Protein AF-A0A960E7Z2-F1 (afdb_monomer)

Secondary structure (DSSP, 8-state):
--GGGGB-SS-B-HHHHHHHHHHHHHHT--EEEE-BPPP--TT-TT----B-EEEEE-SS-EEEE-B-B--TTTTT-SEEEE----

Mean predicted aligned error: 3.74 Å

Foldseek 3Di:
DPLVVVCDPVDNCSVVVVVVVVVCVVVVFFEFEFAAADDADPVDPPRDFGGWDWDDQDPVGTDIDTDTDDRVCVVPGPYYHYYYDD

Solvent-accessible surface area (backbone atoms only — not comparable to full-atom values): 5360 Å² total; per-residue (Å²): 137,74,43,68,80,49,44,50,101,87,44,76,42,22,64,58,56,53,51,49,54,54,49,37,62,75,68,65,57,49,70,30,53,24,41,41,66,50,88,62,48,92,90,41,94,80,55,81,66,48,49,63,38,82,77,44,82,56,98,90,49,74,44,70,51,64,42,65,32,78,47,66,61,50,93,78,34,78,42,70,51,77,58,68,78,130

Nearest PDB structures (foldseek):
  2yyk-assembly1_A  TM=8.624E-01  e=1.768E-02  Thermus thermophilus HB8
  3r2w-assembly1_D  TM=3.499E-01  e=3.462E+00  Homo sapiens
  6l7p-assembly1_N  TM=2.607E-01  e=3.957E+00  Thermosynechococcus vestitus BP-1

Structure (mmCIF, N/CA/C/O backbone):
data_AF-A0A960E7Z2-F1
#
_entry.id   AF-A0A960E7Z2-F1
#
loop_
_atom_site.group_PDB
_atom_site.id
_atom_site.type_symbol
_atom_site.label_atom_id
_atom_site.label_alt_id
_atom_site.label_comp_id
_atom_site.label_asym_id
_atom_site.label_entity_id
_atom_site.label_seq_id
_atom_site.pdbx_PDB_ins_code
_atom_site.Cartn_x
_atom_site.Cartn_y
_atom_site.Cartn_z
_atom_site.occupancy
_atom_site.B_iso_or_equiv
_atom_site.auth_seq_id
_atom_site.auth_comp_id
_atom_site.auth_asym_id
_atom_site.auth_atom_id
_atom_site.pdbx_PDB_model_num
ATOM 1 N N . SER A 1 1 ? -8.340 18.687 7.564 1.00 76.75 1 SER A N 1
ATOM 2 C CA . SER A 1 1 ? -7.808 17.888 6.439 1.00 76.75 1 SER A CA 1
ATOM 3 C C . SER A 1 1 ? -8.455 18.372 5.148 1.00 76.75 1 SER A C 1
ATOM 5 O O . SER A 1 1 ? -9.511 18.986 5.239 1.00 76.75 1 SER A O 1
ATOM 7 N N . HIS A 1 2 ? -7.832 18.120 3.989 1.00 93.62 2 HIS A N 1
ATOM 8 C CA . HIS A 1 2 ? -8.370 18.414 2.646 1.00 93.62 2 HIS A CA 1
ATOM 9 C C . HIS A 1 2 ? -8.679 17.101 1.897 1.00 93.62 2 HIS A C 1
ATOM 11 O O . HIS A 1 2 ? -7.901 16.690 1.034 1.00 93.62 2 HIS A O 1
ATOM 17 N N . PRO A 1 3 ? -9.726 16.354 2.305 1.00 94.94 3 PRO A N 1
ATOM 18 C CA . PRO A 1 3 ? -10.092 15.079 1.678 1.00 94.94 3 PRO A CA 1
ATOM 19 C C . PRO A 1 3 ? -10.569 15.251 0.228 1.00 94.94 3 PRO A C 1
ATOM 21 O O . PRO A 1 3 ? -10.430 14.331 -0.568 1.00 94.94 3 PRO A O 1
ATOM 24 N N . ASP A 1 4 ? -11.060 16.439 -0.115 1.00 95.75 4 ASP A N 1
ATOM 25 C CA . ASP A 1 4 ? -11.486 16.851 -1.451 1.00 95.75 4 ASP A CA 1
ATOM 26 C C . ASP A 1 4 ? -10.372 16.731 -2.503 1.00 95.75 4 ASP A C 1
ATOM 28 O O . ASP A 1 4 ? -10.651 16.515 -3.675 1.00 95.75 4 ASP A O 1
ATOM 32 N N . LEU A 1 5 ? -9.097 16.766 -2.094 1.00 95.50 5 LEU A N 1
ATOM 33 C CA . LEU A 1 5 ? -7.960 16.530 -2.995 1.00 95.50 5 LEU A CA 1
ATOM 34 C C . LEU A 1 5 ? -7.899 15.097 -3.549 1.00 95.50 5 LEU A C 1
ATOM 36 O O . LEU A 1 5 ? -7.189 14.851 -4.523 1.00 95.50 5 LEU A O 1
ATOM 40 N N . PHE A 1 6 ? -8.595 14.148 -2.918 1.00 94.50 6 PHE A N 1
ATOM 41 C CA . PHE A 1 6 ? -8.691 12.757 -3.369 1.00 94.50 6 PHE A CA 1
ATOM 42 C C . PHE A 1 6 ? -9.937 12.501 -4.228 1.00 94.50 6 PHE A C 1
ATOM 44 O O . PHE A 1 6 ? -10.122 11.385 -4.722 1.00 94.50 6 PHE A O 1
ATOM 51 N N . ASP A 1 7 ? -10.775 13.519 -4.418 1.00 96.88 7 ASP A N 1
ATOM 52 C CA . ASP A 1 7 ? -11.922 13.471 -5.308 1.00 96.88 7 ASP A CA 1
ATOM 53 C C . ASP A 1 7 ? -11.511 14.019 -6.682 1.00 96.88 7 ASP A C 1
ATOM 55 O O . ASP A 1 7 ? -11.051 15.146 -6.844 1.00 96.88 7 ASP A O 1
ATOM 59 N N . THR A 1 8 ? -11.639 13.172 -7.693 1.00 94.44 8 THR A N 1
ATOM 60 C CA . THR A 1 8 ? -11.269 13.412 -9.091 1.00 94.44 8 THR A CA 1
ATOM 61 C C . THR A 1 8 ? -12.458 13.088 -9.985 1.00 94.44 8 THR A C 1
ATOM 63 O O . THR A 1 8 ? -13.346 12.333 -9.586 1.00 94.44 8 THR A O 1
ATOM 66 N N . ASP A 1 9 ? -12.442 13.540 -11.238 1.00 95.50 9 ASP A N 1
ATOM 67 C CA . ASP A 1 9 ? -13.495 13.209 -12.214 1.00 95.50 9 ASP A CA 1
ATOM 68 C C . ASP A 1 9 ? -13.714 11.694 -12.384 1.00 95.50 9 ASP A C 1
ATOM 70 O O . ASP A 1 9 ? -14.786 11.253 -12.793 1.00 95.50 9 ASP A O 1
ATOM 74 N N . ARG A 1 10 ? -12.695 10.885 -12.062 1.00 90.69 10 ARG A N 1
ATOM 75 C CA . A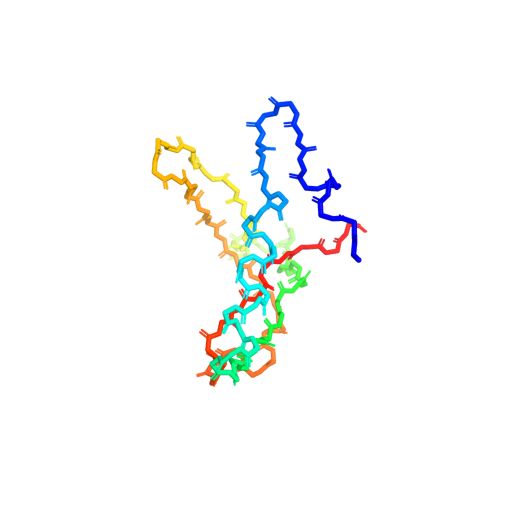RG A 1 10 ? -12.717 9.426 -12.201 1.00 90.69 10 ARG A CA 1
ATOM 76 C C . ARG A 1 10 ? -13.060 8.689 -10.905 1.00 90.69 10 ARG A C 1
ATOM 78 O O . ARG A 1 10 ? -13.683 7.631 -10.955 1.00 90.69 10 ARG A O 1
ATOM 85 N N . HIS A 1 11 ? -12.640 9.211 -9.755 1.00 90.00 11 HIS A N 1
ATOM 86 C CA . HIS A 1 11 ? -12.755 8.534 -8.461 1.00 90.00 11 HIS A CA 1
ATOM 87 C C . HIS A 1 11 ? -13.058 9.527 -7.344 1.00 90.00 11 HIS A C 1
ATOM 89 O O . HIS A 1 11 ? -12.442 10.582 -7.291 1.00 90.00 11 HIS A O 1
ATOM 95 N N . GLN A 1 12 ? -13.948 9.161 -6.426 1.00 94.62 12 GLN A N 1
ATOM 96 C CA . GLN A 1 12 ? -14.353 9.986 -5.283 1.00 94.62 12 GLN A CA 1
ATOM 97 C C . GLN A 1 12 ? -13.840 9.340 -3.985 1.00 94.62 12 GLN A C 1
ATOM 99 O O . GLN A 1 12 ? -14.576 8.632 -3.296 1.00 94.62 12 GLN A O 1
ATOM 104 N N . LEU A 1 13 ? -12.534 9.464 -3.719 1.00 95.81 13 LEU A N 1
ATOM 105 C CA . LEU A 1 13 ? -11.849 8.725 -2.649 1.00 95.81 13 LEU A CA 1
ATOM 106 C C . LEU A 1 13 ? -11.730 9.509 -1.334 1.00 95.81 13 LEU A C 1
ATOM 108 O O . LEU A 1 13 ? -11.300 8.936 -0.330 1.00 95.81 13 LEU A O 1
ATOM 112 N N . GLY A 1 14 ? -12.131 10.782 -1.290 1.00 97.25 14 GLY A N 1
ATOM 113 C CA . GLY A 1 14 ? -11.998 11.637 -0.109 1.00 97.25 14 GLY A CA 1
ATOM 114 C C . GLY A 1 14 ? -12.678 11.055 1.127 1.00 97.25 14 GLY A C 1
ATOM 115 O O . GLY A 1 14 ? -12.090 11.024 2.213 1.00 97.25 14 GLY A O 1
ATOM 116 N N . LYS A 1 15 ? -13.883 10.494 0.957 1.00 96.62 15 LYS A N 1
ATOM 117 C CA . LYS A 1 15 ? -14.595 9.809 2.045 1.00 96.62 15 LYS A CA 1
ATOM 118 C C . LYS A 1 15 ? -13.820 8.588 2.555 1.00 96.62 15 LYS A C 1
ATOM 120 O O . LYS A 1 15 ? -13.692 8.418 3.763 1.00 96.62 15 LYS A O 1
ATOM 125 N N . HIS A 1 16 ? -13.266 7.775 1.656 1.00 95.75 16 HIS A N 1
ATOM 126 C CA . HIS A 1 16 ? -12.548 6.550 2.027 1.00 95.75 16 HIS A CA 1
ATOM 127 C C . HIS A 1 16 ? -11.292 6.859 2.849 1.00 95.75 16 HIS A C 1
ATOM 129 O O . HIS A 1 16 ? -10.995 6.155 3.811 1.00 95.75 16 HIS A O 1
ATOM 135 N N . VAL A 1 17 ? -10.585 7.946 2.523 1.00 95.94 17 VAL A N 1
ATOM 136 C CA . VAL A 1 17 ? -9.428 8.409 3.303 1.00 95.94 17 VAL A CA 1
ATOM 137 C C . VAL A 1 17 ? -9.829 8.766 4.739 1.00 95.94 17 VAL A C 1
ATOM 139 O O . VAL A 1 17 ? -9.130 8.400 5.686 1.00 95.94 17 VAL A O 1
ATOM 142 N N . LEU A 1 18 ? -10.958 9.458 4.925 1.00 97.56 18 LEU A N 1
ATOM 143 C CA . LEU A 1 18 ? -11.457 9.818 6.257 1.00 97.56 18 LEU A CA 1
ATOM 144 C C . LEU A 1 18 ? -11.954 8.605 7.049 1.00 97.56 18 LEU A C 1
ATOM 146 O O . LEU A 1 18 ? -11.678 8.511 8.248 1.00 97.56 18 LEU A O 1
ATOM 150 N N . ASP A 1 19 ? -12.663 7.692 6.385 1.00 97.81 19 ASP A N 1
ATOM 151 C CA . ASP A 1 19 ? -13.172 6.465 6.996 1.00 97.81 19 ASP A CA 1
ATOM 152 C C . ASP A 1 19 ? -12.004 5.601 7.497 1.00 97.81 19 ASP A C 1
ATOM 154 O O . ASP A 1 19 ? -11.971 5.238 8.672 1.00 97.81 19 ASP A O 1
ATOM 158 N N . TYR A 1 20 ? -10.995 5.362 6.649 1.00 97.19 20 TYR A N 1
ATOM 159 C CA . TYR A 1 20 ? -9.818 4.571 7.014 1.00 97.19 20 TYR A CA 1
ATOM 160 C C . TYR A 1 20 ? -8.990 5.230 8.122 1.00 97.19 20 TYR A C 1
ATOM 162 O O . TYR A 1 20 ? -8.548 4.553 9.045 1.00 97.19 20 TYR A O 1
ATOM 170 N N . SER A 1 21 ? -8.812 6.555 8.079 1.00 96.75 21 SER A N 1
ATOM 171 C CA . SER A 1 21 ? -8.125 7.297 9.146 1.00 96.75 21 SER A CA 1
ATOM 172 C C . SER A 1 21 ? -8.835 7.134 10.497 1.00 96.75 21 SER A C 1
ATOM 174 O O . SER A 1 21 ? -8.200 6.857 11.517 1.00 96.75 21 SER A O 1
ATOM 176 N N . SER A 1 22 ? -10.168 7.240 10.495 1.00 97.81 22 SER A N 1
ATOM 177 C CA . SER A 1 22 ? -10.991 7.084 11.699 1.00 97.81 22 SER A CA 1
ATOM 178 C C . SER A 1 22 ? -10.952 5.649 12.232 1.00 97.81 22 SER A C 1
ATOM 180 O O . SER A 1 22 ? -10.818 5.439 13.436 1.00 97.81 22 SER A O 1
ATOM 182 N N . GLU A 1 23 ? -11.023 4.658 11.341 1.00 98.25 23 GLU A N 1
ATOM 183 C CA . GLU A 1 23 ? -10.910 3.239 11.680 1.00 98.25 23 GLU A CA 1
ATOM 184 C C . GLU A 1 23 ? -9.531 2.892 12.252 1.00 98.25 23 GLU A C 1
ATOM 186 O O . GLU A 1 23 ? -9.444 2.245 13.299 1.00 98.25 23 GLU A O 1
ATOM 191 N N . ALA A 1 24 ? -8.458 3.347 11.601 1.00 98.12 24 ALA A N 1
ATOM 192 C CA . ALA A 1 24 ? -7.089 3.108 12.037 1.00 98.12 24 ALA A CA 1
ATOM 193 C C . ALA A 1 24 ? -6.841 3.673 13.438 1.00 98.12 24 ALA A C 1
ATOM 195 O O . ALA A 1 24 ? -6.260 2.991 14.283 1.00 98.12 24 ALA A O 1
ATOM 196 N N . ALA A 1 25 ? -7.344 4.880 13.712 1.00 97.94 25 ALA A N 1
ATOM 197 C CA . ALA A 1 25 ? -7.267 5.491 15.033 1.00 97.94 25 ALA A CA 1
ATOM 198 C C . ALA A 1 25 ? -8.084 4.714 16.077 1.00 97.94 25 ALA A C 1
ATOM 200 O O . ALA A 1 25 ? -7.581 4.439 17.165 1.00 97.94 25 ALA A O 1
ATOM 201 N N . ALA A 1 26 ? -9.319 4.322 15.748 1.00 98.62 26 ALA A N 1
ATOM 202 C CA . ALA A 1 26 ? -10.188 3.580 16.661 1.00 98.62 26 ALA A CA 1
ATOM 203 C C . ALA A 1 26 ? -9.626 2.196 17.029 1.00 98.62 26 ALA A C 1
ATOM 205 O O . ALA A 1 26 ? -9.828 1.728 18.149 1.00 98.62 26 ALA A O 1
ATOM 206 N N . LYS A 1 27 ? -8.922 1.547 16.096 1.00 98.50 27 LYS A N 1
ATOM 207 C CA . LYS A 1 27 ? -8.315 0.221 16.285 1.00 98.50 27 LYS A CA 1
ATOM 208 C C . LYS A 1 27 ? -6.865 0.267 16.769 1.00 98.50 27 LYS A C 1
ATOM 210 O O . LYS A 1 27 ? -6.330 -0.773 17.135 1.00 98.50 27 LYS A O 1
ATOM 215 N N . GLY A 1 28 ? -6.234 1.442 16.776 1.00 98.12 28 GLY A N 1
ATOM 216 C CA . GLY A 1 28 ? -4.820 1.586 17.119 1.00 98.12 28 GLY A CA 1
ATOM 217 C C . GLY A 1 28 ? -3.888 0.872 16.137 1.00 98.12 28 GLY A C 1
ATOM 218 O O . GLY A 1 28 ? -2.896 0.295 16.573 1.00 98.12 28 GLY A O 1
ATOM 219 N N . LEU A 1 29 ? -4.213 0.883 14.837 1.00 98.31 29 LEU A N 1
ATOM 220 C CA . LEU A 1 29 ? -3.421 0.182 13.823 1.00 98.31 29 LEU A CA 1
ATOM 221 C C . LEU A 1 29 ? -2.013 0.768 13.723 1.00 98.31 29 LEU A C 1
ATOM 223 O O . LEU A 1 29 ? -1.835 1.980 13.564 1.00 98.31 29 LEU A O 1
ATOM 227 N N . TRP A 1 30 ? -1.010 -0.103 13.718 1.00 97.94 30 TRP A N 1
ATOM 228 C CA . TRP A 1 30 ? 0.336 0.266 13.326 1.00 97.94 30 TRP A CA 1
ATOM 229 C C . TRP A 1 30 ? 0.48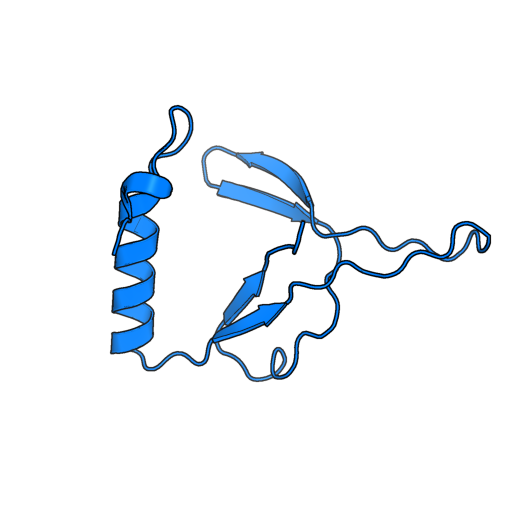1 0.163 11.809 1.00 97.94 30 TRP A C 1
ATOM 231 O O . TRP A 1 30 ? 0.519 -0.922 11.230 1.00 97.94 30 TRP A O 1
ATOM 241 N N . ILE A 1 31 ? 0.579 1.321 11.158 1.00 97.69 31 ILE A N 1
ATOM 242 C CA . ILE A 1 31 ? 0.745 1.435 9.709 1.00 97.69 31 ILE A CA 1
ATOM 243 C C . ILE A 1 31 ? 2.188 1.848 9.418 1.00 97.69 31 ILE A C 1
ATOM 245 O O . ILE A 1 31 ? 2.653 2.873 9.918 1.00 97.69 31 ILE A O 1
ATOM 249 N N . THR A 1 32 ? 2.888 1.076 8.589 1.00 97.31 32 THR A N 1
ATOM 250 C CA . THR A 1 32 ? 4.202 1.465 8.049 1.00 97.31 32 THR A CA 1
ATOM 251 C C . THR A 1 32 ? 4.090 1.851 6.578 1.00 97.31 32 THR A C 1
ATOM 253 O O . THR A 1 32 ? 3.084 1.564 5.936 1.00 97.31 32 THR A O 1
ATOM 256 N N . ASN A 1 33 ? 5.111 2.489 6.012 1.00 95.12 33 ASN A N 1
ATOM 257 C CA . ASN A 1 33 ? 5.141 2.871 4.604 1.00 95.12 33 ASN A CA 1
ATOM 258 C C . ASN A 1 33 ? 6.207 2.097 3.822 1.00 95.12 33 ASN A C 1
ATOM 260 O O . ASN A 1 33 ? 7.267 1.754 4.342 1.00 95.12 33 ASN A O 1
ATOM 264 N N . SER A 1 34 ? 5.959 1.903 2.529 1.00 95.81 34 SER A N 1
ATOM 265 C CA . SER A 1 34 ? 6.969 1.456 1.572 1.00 95.81 34 SER A CA 1
ATOM 266 C C . SER A 1 34 ? 6.845 2.314 0.317 1.00 95.81 34 SER A C 1
ATOM 268 O O . SER A 1 34 ? 5.820 2.286 -0.362 1.00 95.81 34 SER A O 1
ATOM 270 N N . ILE A 1 35 ? 7.853 3.166 0.100 1.00 93.75 35 ILE A N 1
ATOM 271 C CA . ILE A 1 35 ? 7.784 4.285 -0.862 1.00 93.75 35 ILE A CA 1
ATOM 272 C C . ILE A 1 35 ? 8.942 4.330 -1.854 1.00 93.75 35 ILE A C 1
ATOM 274 O O . ILE A 1 35 ? 8.954 5.170 -2.756 1.00 93.75 35 ILE A O 1
ATOM 278 N N . VAL A 1 36 ? 9.959 3.496 -1.630 1.00 93.25 36 VAL A N 1
ATOM 279 C CA . VAL A 1 36 ? 11.187 3.511 -2.416 1.00 93.25 36 VAL A CA 1
ATOM 280 C C . VAL A 1 36 ? 11.054 2.467 -3.515 1.00 93.25 36 VAL A C 1
ATOM 282 O O . VAL A 1 36 ? 10.994 1.277 -3.194 1.00 93.25 36 VAL A O 1
ATOM 285 N N . PRO A 1 37 ? 11.026 2.873 -4.797 1.00 92.19 37 PRO A N 1
ATOM 286 C CA . PRO A 1 37 ? 10.950 1.916 -5.882 1.00 92.19 37 PRO A CA 1
ATOM 287 C C . PRO A 1 37 ? 12.195 1.018 -5.883 1.00 92.19 37 PRO A C 1
ATOM 289 O O . PRO A 1 37 ? 13.279 1.439 -5.464 1.00 92.19 37 PRO A O 1
ATOM 292 N N . PRO A 1 38 ? 12.062 -0.223 -6.364 1.00 91.19 38 PRO A N 1
ATOM 293 C CA . PRO A 1 38 ? 13.169 -1.151 -6.425 1.00 91.19 38 PRO A CA 1
ATOM 294 C C . PRO A 1 38 ? 14.245 -0.659 -7.395 1.00 91.19 38 PRO A C 1
ATOM 296 O O . PRO A 1 38 ? 13.949 -0.145 -8.475 1.00 91.19 38 PRO A O 1
ATOM 299 N N . GLN A 1 39 ? 15.507 -0.833 -7.012 1.00 88.81 39 GLN A N 1
ATOM 300 C CA . GLN A 1 39 ? 16.642 -0.512 -7.870 1.00 88.81 39 GLN A CA 1
ATOM 301 C C . GLN A 1 39 ? 16.814 -1.599 -8.937 1.00 88.81 39 GLN A C 1
ATOM 303 O O . GLN A 1 39 ? 16.965 -2.777 -8.615 1.00 88.81 39 GLN A O 1
ATOM 308 N N . MET A 1 40 ? 16.812 -1.195 -10.207 1.00 88.75 40 MET A N 1
ATOM 309 C CA . MET A 1 40 ? 17.065 -2.072 -11.352 1.00 88.75 40 MET A CA 1
ATOM 310 C C . MET A 1 40 ? 18.470 -1.819 -11.898 1.00 88.75 40 MET A C 1
ATOM 312 O O . MET A 1 40 ? 18.874 -0.671 -12.081 1.00 88.75 40 MET A O 1
ATOM 316 N N . ASN A 1 41 ? 19.200 -2.891 -12.205 1.00 88.19 41 ASN A N 1
ATOM 317 C CA . ASN A 1 41 ? 20.471 -2.812 -12.912 1.00 88.19 41 ASN A CA 1
ATOM 318 C C . ASN A 1 41 ? 20.260 -3.137 -14.396 1.00 88.19 41 ASN A C 1
ATOM 320 O O . ASN A 1 41 ? 20.129 -4.299 -14.766 1.00 88.19 41 ASN A O 1
ATOM 324 N N . ALA A 1 42 ? 20.281 -2.114 -15.253 1.00 85.44 42 ALA A N 1
ATOM 325 C CA . ALA A 1 42 ? 20.072 -2.285 -16.692 1.00 85.44 42 ALA A CA 1
ATOM 326 C C . ALA A 1 42 ? 21.166 -3.122 -17.387 1.00 85.44 42 ALA A C 1
ATOM 328 O O . ALA A 1 42 ? 20.939 -3.631 -18.482 1.00 85.44 42 ALA A O 1
ATOM 329 N N . ALA A 1 43 ? 22.344 -3.267 -16.771 1.00 93.19 43 ALA A N 1
ATOM 330 C CA . ALA A 1 43 ? 23.437 -4.075 -17.305 1.00 93.19 43 ALA A CA 1
ATOM 331 C C . ALA A 1 43 ? 23.327 -5.568 -16.938 1.00 93.19 43 ALA A C 1
ATOM 333 O O . ALA A 1 43 ? 24.058 -6.383 -17.498 1.00 93.19 43 ALA A O 1
ATOM 334 N N . ASP A 1 44 ? 22.438 -5.936 -16.010 1.00 90.12 44 ASP A N 1
ATOM 335 C CA . ASP A 1 44 ? 22.251 -7.313 -15.554 1.00 90.12 44 ASP A CA 1
ATOM 336 C C . ASP A 1 44 ? 20.908 -7.871 -16.063 1.00 90.12 44 ASP A C 1
ATOM 338 O O . ASP A 1 44 ? 19.847 -7.484 -15.566 1.00 90.12 44 ASP A O 1
ATOM 342 N N . PRO A 1 45 ? 20.910 -8.824 -17.015 1.00 86.50 45 PRO A N 1
ATOM 343 C CA . PRO A 1 45 ? 19.685 -9.391 -17.581 1.00 86.50 45 PRO A CA 1
ATOM 344 C C . PRO A 1 45 ? 18.875 -10.241 -16.584 1.00 86.50 45 PRO A C 1
ATOM 346 O O . PRO A 1 45 ? 17.768 -10.688 -16.913 1.00 86.50 45 PRO A O 1
ATOM 349 N N . THR A 1 46 ? 19.408 -10.504 -15.390 1.00 88.69 46 THR A N 1
ATOM 350 C CA . THR A 1 46 ? 18.700 -11.163 -14.286 1.00 88.69 46 THR A CA 1
ATOM 351 C C . THR A 1 46 ? 18.025 -10.168 -13.337 1.00 88.69 46 THR A C 1
ATOM 353 O O . THR A 1 46 ? 17.137 -10.563 -12.582 1.00 88.69 46 THR A O 1
ATOM 356 N N . SER A 1 47 ? 18.347 -8.870 -13.430 1.00 87.50 47 SER A N 1
ATOM 357 C CA . SER A 1 47 ? 17.706 -7.800 -12.660 1.00 87.50 47 SER A CA 1
ATOM 358 C C . SER A 1 47 ? 16.290 -7.532 -13.185 1.00 87.50 47 SER A C 1
ATOM 360 O O . SER A 1 47 ? 16.048 -6.664 -14.022 1.00 87.50 47 SER A O 1
ATOM 362 N N . ARG A 1 48 ? 15.330 -8.336 -12.717 1.00 84.00 48 ARG A N 1
ATOM 363 C CA . ARG A 1 48 ? 13.920 -8.306 -13.135 1.00 84.00 48 ARG A CA 1
ATOM 364 C C . ARG A 1 48 ? 13.030 -7.926 -11.964 1.00 84.00 48 ARG A C 1
ATOM 366 O O . ARG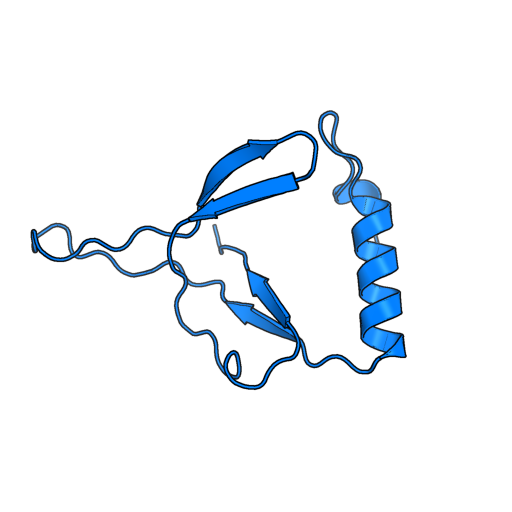 A 1 48 ? 12.286 -8.750 -11.446 1.00 84.00 48 ARG A O 1
ATOM 373 N N . VAL A 1 49 ? 13.128 -6.676 -11.530 1.00 89.56 49 VAL A N 1
ATOM 374 C CA . VAL A 1 49 ? 12.240 -6.127 -10.505 1.00 89.56 49 VAL A CA 1
ATOM 375 C C . VAL 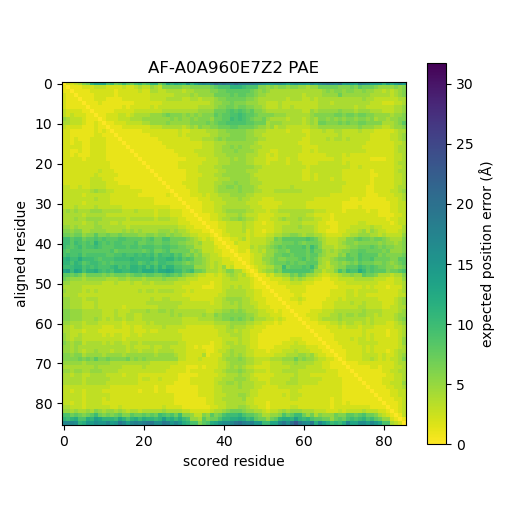A 1 49 ? 11.560 -4.878 -11.043 1.00 89.56 49 VAL A C 1
ATOM 377 O O . VAL A 1 49 ? 12.212 -3.977 -11.566 1.00 89.56 49 VAL A O 1
ATOM 380 N N . THR A 1 50 ? 10.235 -4.837 -10.955 1.00 90.75 50 THR A N 1
ATOM 381 C CA . THR A 1 50 ? 9.439 -3.689 -11.391 1.00 90.75 50 THR A CA 1
ATOM 382 C C . THR A 1 50 ? 8.828 -2.995 -10.183 1.00 90.75 50 THR A C 1
ATOM 384 O O . THR A 1 50 ? 8.374 -3.681 -9.264 1.00 90.75 50 THR A O 1
ATOM 387 N N . PRO A 1 51 ? 8.782 -1.652 -10.164 1.00 92.62 51 PRO A N 1
ATOM 388 C CA . PRO A 1 51 ? 7.990 -0.933 -9.177 1.00 92.62 51 PRO A CA 1
ATOM 389 C C . PRO A 1 51 ? 6.531 -1.385 -9.216 1.00 92.62 51 PRO A C 1
ATOM 391 O O . PRO A 1 51 ? 6.027 -1.732 -10.290 1.00 92.62 51 PRO A O 1
ATOM 394 N N . VAL A 1 52 ? 5.864 -1.355 -8.059 1.00 95.31 52 VAL A N 1
ATOM 395 C CA . VAL A 1 52 ? 4.414 -1.591 -7.981 1.00 95.31 52 VAL A CA 1
ATOM 396 C C . VAL A 1 52 ? 3.689 -0.688 -8.977 1.00 95.31 52 VAL A C 1
ATOM 398 O O . VAL A 1 52 ? 3.880 0.529 -8.976 1.00 95.31 52 VAL A O 1
ATOM 401 N N . ARG A 1 53 ? 2.851 -1.289 -9.818 1.00 94.06 53 ARG A N 1
ATOM 402 C CA . ARG A 1 53 ? 2.030 -0.602 -10.818 1.00 94.06 53 ARG A CA 1
ATOM 403 C C . ARG A 1 53 ? 0.643 -1.225 -10.897 1.00 94.06 53 ARG A C 1
ATOM 405 O O . ARG A 1 53 ? 0.477 -2.406 -10.612 1.00 94.06 53 ARG A O 1
ATOM 412 N N . LEU A 1 54 ? -0.323 -0.436 -11.351 1.00 95.38 54 LEU A N 1
ATOM 413 C CA . LEU A 1 54 ? -1.634 -0.924 -11.767 1.00 95.38 54 LEU A CA 1
ATOM 414 C C . LEU A 1 54 ? -1.479 -1.886 -12.953 1.00 95.38 54 LEU A C 1
ATOM 416 O O . LEU A 1 54 ? -0.811 -1.546 -13.932 1.00 95.38 54 LEU A O 1
ATOM 420 N N . VAL A 1 55 ? -2.095 -3.063 -12.866 1.00 97.50 55 VAL A N 1
ATOM 421 C CA . VAL A 1 55 ? -2.164 -4.029 -13.975 1.00 97.50 55 VAL A CA 1
ATOM 422 C C . VAL A 1 55 ? -3.584 -4.225 -14.493 1.00 97.50 55 VAL A C 1
ATOM 424 O O . VAL A 1 55 ? -3.751 -4.478 -15.682 1.00 97.50 55 VAL A O 1
ATOM 427 N N . GLU A 1 56 ? -4.596 -4.047 -13.642 1.00 98.00 56 GLU A N 1
ATOM 428 C CA . GLU A 1 56 ? -6.003 -4.176 -14.025 1.00 98.00 56 GLU A CA 1
ATOM 429 C C . GLU A 1 56 ? -6.898 -3.311 -13.130 1.00 98.00 56 GLU A C 1
ATOM 431 O O . GLU A 1 56 ? -6.668 -3.199 -11.926 1.00 98.00 56 GLU A O 1
ATOM 436 N N . GLU A 1 57 ? -7.937 -2.719 -13.717 1.00 96.56 57 GLU A N 1
ATOM 437 C CA . GLU A 1 57 ? -9.057 -2.134 -12.980 1.00 96.56 57 GLU A CA 1
ATOM 438 C C . GLU A 1 57 ? -10.297 -2.991 -13.198 1.00 96.56 57 GLU A C 1
ATOM 440 O O . GLU A 1 57 ? -10.628 -3.354 -14.326 1.00 96.56 57 GLU A O 1
ATOM 445 N N . THR A 1 58 ? -10.999 -3.282 -12.113 1.00 95.56 58 THR A N 1
ATOM 446 C CA . THR A 1 58 ? -12.214 -4.092 -12.100 1.00 95.56 58 THR A CA 1
ATOM 447 C C . THR A 1 58 ? -13.349 -3.298 -11.464 1.00 95.56 58 THR A C 1
ATOM 449 O O . THR A 1 58 ? -13.144 -2.231 -10.885 1.00 95.56 58 THR A O 1
ATOM 452 N N . THR A 1 59 ? -14.566 -3.835 -11.518 1.00 94.31 59 THR A N 1
ATOM 453 C CA . THR A 1 59 ? -15.708 -3.242 -10.809 1.00 94.31 59 THR A CA 1
ATOM 454 C C . THR A 1 59 ? -15.572 -3.300 -9.286 1.00 94.31 59 THR A C 1
ATOM 456 O O . THR A 1 59 ? -16.255 -2.546 -8.602 1.00 94.31 59 THR A O 1
ATOM 459 N N . GLU A 1 60 ? -14.718 -4.177 -8.748 1.00 93.75 60 GLU A N 1
ATOM 460 C CA . GLU A 1 60 ? -14.529 -4.364 -7.300 1.00 93.75 60 GLU A CA 1
ATOM 461 C C . GLU A 1 60 ? -13.289 -3.642 -6.751 1.00 93.75 60 GLU A C 1
ATOM 463 O O . GLU A 1 60 ? -13.153 -3.478 -5.540 1.00 93.75 60 GLU A O 1
ATOM 468 N N . GLY A 1 61 ? -12.381 -3.188 -7.618 1.00 94.50 61 GLY A N 1
ATOM 469 C CA . GLY A 1 61 ? -11.140 -2.543 -7.200 1.00 94.50 61 GLY A CA 1
ATOM 470 C C . GLY A 1 61 ? -10.040 -2.613 -8.252 1.00 94.50 61 GLY A C 1
ATOM 471 O O . GLY A 1 61 ? -10.306 -2.728 -9.448 1.00 94.50 61 GLY A O 1
ATOM 47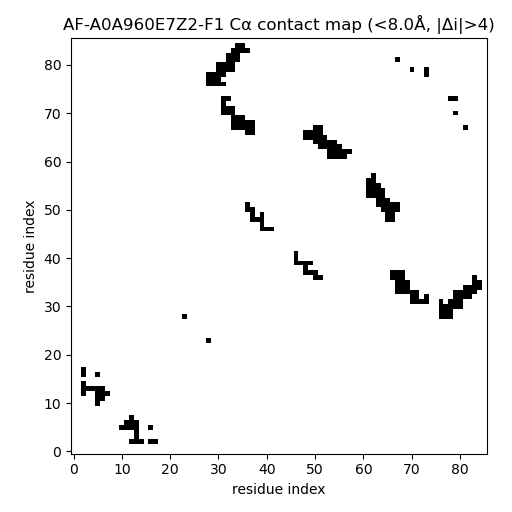2 N N . ILE A 1 62 ? -8.790 -2.549 -7.798 1.00 95.88 62 ILE A N 1
ATOM 473 C CA . ILE A 1 62 ? -7.605 -2.564 -8.660 1.00 95.88 62 ILE A CA 1
ATOM 474 C C . ILE A 1 62 ? -6.708 -3.759 -8.356 1.00 95.88 62 ILE A C 1
ATOM 476 O O . ILE A 1 62 ? -6.549 -4.153 -7.201 1.00 95.88 62 ILE A O 1
ATOM 480 N N . VAL A 1 63 ? -6.068 -4.287 -9.393 1.00 97.62 63 VAL A N 1
ATOM 481 C CA . VAL A 1 63 ? -4.977 -5.251 -9.275 1.00 97.62 63 VAL A CA 1
ATOM 482 C C . VAL A 1 63 ? -3.671 -4.501 -9.490 1.00 97.62 63 VAL A C 1
ATOM 484 O O . VAL A 1 63 ? -3.506 -3.779 -10.478 1.00 97.62 63 VAL A O 1
ATOM 487 N N . VAL A 1 64 ? -2.731 -4.674 -8.564 1.00 96.38 64 VAL A N 1
ATOM 488 C CA . VAL A 1 64 ? -1.382 -4.111 -8.654 1.00 96.38 64 VAL A CA 1
ATOM 489 C C . VAL A 1 64 ? -0.343 -5.226 -8.608 1.00 96.38 64 VAL A C 1
ATOM 491 O O . VAL A 1 64 ? -0.548 -6.235 -7.940 1.00 96.38 64 VAL A O 1
ATOM 494 N N . ASP A 1 65 ? 0.774 -5.036 -9.305 1.00 95.69 65 ASP A N 1
ATOM 495 C CA . ASP A 1 65 ? 1.890 -5.987 -9.349 1.00 95.69 65 ASP A CA 1
ATOM 496 C C . ASP A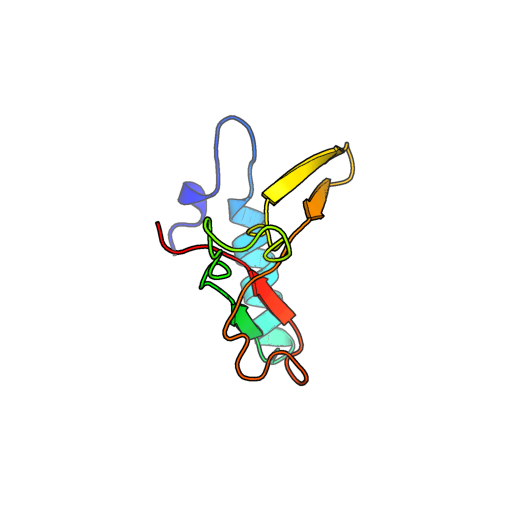 1 65 ? 3.234 -5.256 -9.275 1.00 95.69 65 ASP A C 1
ATOM 498 O O . ASP A 1 65 ? 3.380 -4.155 -9.816 1.00 95.69 65 ASP A O 1
ATOM 502 N N . GLY A 1 66 ? 4.214 -5.873 -8.613 1.00 93.19 66 GLY A N 1
ATOM 503 C CA . GLY A 1 66 ? 5.581 -5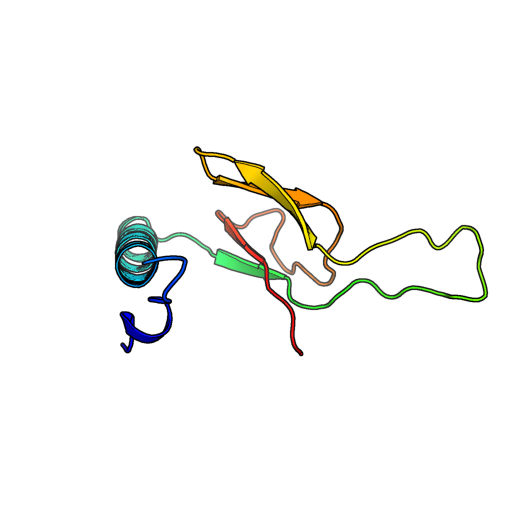.372 -8.491 1.00 93.19 66 GLY A CA 1
ATOM 504 C C . GLY A 1 66 ? 6.113 -5.379 -7.058 1.00 93.19 66 GLY A C 1
ATOM 505 O O . GLY A 1 66 ? 5.586 -6.047 -6.172 1.00 93.19 66 GLY A O 1
ATOM 506 N N . ALA A 1 67 ? 7.186 -4.621 -6.836 1.00 93.31 67 ALA A N 1
ATOM 507 C CA . ALA A 1 67 ? 7.876 -4.535 -5.554 1.00 93.31 67 ALA A CA 1
ATOM 508 C C . ALA A 1 67 ? 8.087 -3.084 -5.102 1.00 93.31 67 ALA A C 1
ATOM 510 O O . ALA A 1 67 ? 8.096 -2.152 -5.908 1.00 93.31 67 ALA A O 1
ATOM 511 N N . GLN A 1 68 ? 8.290 -2.917 -3.796 1.00 94.38 68 GLN A N 1
ATOM 512 C CA . GLN A 1 68 ? 8.787 -1.703 -3.151 1.00 94.38 68 GLN A CA 1
ATOM 513 C C . GLN A 1 68 ? 9.885 -2.093 -2.154 1.00 94.38 68 GLN A C 1
ATOM 515 O O . GLN A 1 68 ? 9.894 -3.205 -1.621 1.00 94.38 68 GLN A O 1
ATOM 520 N N . MET A 1 69 ? 10.835 -1.194 -1.921 1.00 92.94 69 MET A N 1
ATOM 521 C CA . MET A 1 69 ? 11.931 -1.378 -0.974 1.00 92.94 69 MET A CA 1
ATOM 522 C C . MET A 1 69 ? 11.643 -0.697 0.369 1.00 92.94 69 MET A C 1
ATOM 524 O O . MET A 1 69 ? 10.759 0.153 0.504 1.00 92.94 69 MET A O 1
ATOM 528 N N . LEU A 1 70 ? 12.464 -1.050 1.364 1.00 92.94 70 LEU A N 1
ATOM 529 C CA . LEU A 1 70 ? 12.555 -0.372 2.662 1.00 92.94 70 LEU A CA 1
ATOM 530 C C . LEU A 1 70 ? 11.241 -0.357 3.464 1.00 92.94 70 LEU A C 1
ATOM 532 O O . LEU A 1 70 ? 10.923 0.633 4.117 1.00 92.94 70 LEU A O 1
ATOM 536 N N . GLY A 1 71 ? 10.488 -1.460 3.445 1.00 93.56 71 GLY A N 1
ATOM 537 C CA . GLY A 1 71 ? 9.328 -1.663 4.321 1.00 93.56 71 GLY A CA 1
ATOM 538 C C . GLY A 1 71 ? 9.737 -1.919 5.776 1.00 93.56 71 GLY A C 1
ATOM 539 O O . GLY A 1 71 ? 9.532 -3.015 6.296 1.00 93.56 71 GLY A O 1
ATOM 540 N N . THR A 1 72 ? 10.361 -0.944 6.437 1.00 96.81 72 THR A N 1
ATOM 541 C CA . THR A 1 72 ? 10.784 -1.069 7.839 1.00 96.81 72 THR A CA 1
ATOM 542 C C . THR A 1 72 ? 9.570 -1.356 8.723 1.00 96.81 72 THR A C 1
ATOM 544 O O . THR A 1 72 ? 8.609 -0.592 8.737 1.00 96.81 72 THR A O 1
ATOM 547 N N . GLY A 1 73 ? 9.591 -2.476 9.447 1.00 97.06 73 GLY A N 1
ATOM 548 C CA . GLY A 1 73 ? 8.461 -2.916 10.275 1.00 97.06 73 GLY A CA 1
ATOM 549 C C . GLY A 1 73 ? 7.299 -3.555 9.504 1.00 97.06 73 GLY A C 1
ATOM 550 O O . GLY A 1 73 ? 6.346 -3.990 10.134 1.00 97.06 73 GLY A O 1
ATOM 551 N N . ALA A 1 74 ? 7.372 -3.696 8.174 1.00 97.19 74 ALA A N 1
ATOM 552 C CA . ALA A 1 74 ? 6.274 -4.248 7.368 1.00 97.19 74 ALA A CA 1
ATOM 553 C C . ALA A 1 74 ? 5.875 -5.676 7.765 1.00 97.19 74 ALA A C 1
ATOM 555 O O . ALA A 1 74 ? 4.712 -6.035 7.655 1.00 97.19 74 ALA A O 1
ATOM 556 N N . ALA A 1 75 ? 6.820 -6.472 8.272 1.00 97.38 75 ALA A N 1
ATOM 557 C CA . ALA A 1 75 ? 6.557 -7.840 8.721 1.00 97.38 75 ALA A CA 1
ATOM 558 C C . ALA A 1 75 ? 5.674 -7.934 9.982 1.00 97.38 75 ALA A C 1
ATOM 560 O O . ALA A 1 75 ? 5.199 -9.019 10.304 1.00 97.38 75 ALA A O 1
ATOM 561 N N . VAL A 1 76 ? 5.506 -6.833 10.718 1.00 98.06 76 VAL A N 1
ATOM 562 C CA . VAL A 1 76 ? 4.801 -6.783 12.011 1.00 98.06 76 VAL A CA 1
ATOM 563 C C . VAL A 1 76 ? 3.758 -5.659 12.081 1.00 98.06 76 VAL A C 1
ATOM 565 O O . VAL A 1 76 ? 3.125 -5.493 13.118 1.00 98.06 76 VAL A O 1
ATOM 568 N N . ALA A 1 77 ? 3.582 -4.890 11.004 1.00 98.38 77 ALA A N 1
ATOM 569 C CA . ALA A 1 77 ? 2.578 -3.836 10.898 1.00 98.38 77 ALA A CA 1
ATOM 570 C C . ALA A 1 77 ? 1.205 -4.419 10.526 1.00 98.38 77 ALA A C 1
ATOM 572 O O . ALA A 1 77 ? 1.125 -5.416 9.808 1.00 98.38 77 ALA A O 1
ATOM 573 N N . ASP A 1 78 ? 0.128 -3.756 10.944 1.00 98.38 78 ASP A N 1
ATOM 574 C CA . ASP A 1 78 ? -1.241 -4.129 10.570 1.00 98.38 78 ASP A CA 1
ATOM 575 C C . ASP A 1 78 ? -1.542 -3.802 9.099 1.00 98.38 78 ASP A C 1
ATOM 577 O O . ASP A 1 78 ? -2.342 -4.475 8.451 1.00 98.38 78 ASP A O 1
ATOM 581 N N . ALA A 1 79 ? -0.901 -2.757 8.564 1.00 97.50 79 ALA A N 1
ATOM 582 C CA . ALA A 1 79 ? -1.031 -2.357 7.169 1.00 97.50 79 ALA A CA 1
ATOM 583 C C . ALA A 1 79 ? 0.238 -1.683 6.627 1.00 97.50 79 ALA A C 1
ATOM 585 O O . ALA A 1 79 ? 1.033 -1.091 7.365 1.00 97.50 79 ALA A O 1
ATOM 586 N N . ILE A 1 80 ? 0.392 -1.731 5.301 1.00 97.19 80 ILE A N 1
ATOM 587 C CA . ILE A 1 80 ? 1.480 -1.079 4.568 1.00 97.19 80 ILE A CA 1
ATOM 588 C C . ILE A 1 80 ? 0.884 -0.004 3.658 1.00 97.19 80 ILE A C 1
ATOM 590 O O . ILE A 1 80 ? 0.124 -0.303 2.739 1.00 97.19 80 ILE A O 1
ATOM 594 N N . PHE A 1 81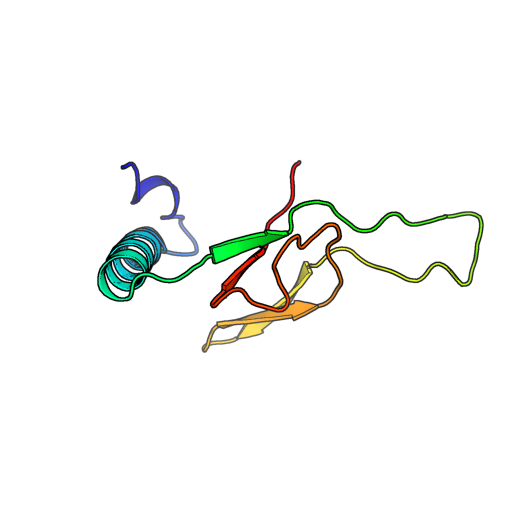 ? 1.265 1.251 3.877 1.00 96.00 81 PHE A N 1
ATOM 595 C CA . PHE A 1 81 ? 0.987 2.346 2.960 1.00 96.00 81 PHE A CA 1
ATOM 596 C C . PHE A 1 81 ? 1.965 2.295 1.782 1.00 96.00 81 PHE A C 1
ATOM 598 O O . PHE A 1 81 ? 3.136 2.676 1.896 1.00 96.00 81 PHE A O 1
ATOM 605 N N . VAL A 1 82 ? 1.477 1.782 0.654 1.00 95.31 82 VAL A N 1
ATOM 606 C CA . VAL A 1 82 ? 2.227 1.667 -0.599 1.00 95.31 82 VAL A CA 1
ATOM 607 C C . VAL A 1 82 ? 2.046 2.945 -1.412 1.00 95.31 82 VAL A C 1
ATOM 609 O O . VAL A 1 82 ? 0.931 3.300 -1.786 1.00 95.31 82 VAL A O 1
ATOM 612 N N . THR A 1 83 ? 3.145 3.636 -1.702 1.00 90.75 83 THR A N 1
ATOM 613 C CA . THR A 1 83 ? 3.165 4.793 -2.609 1.00 90.75 83 THR A CA 1
ATOM 614 C C . THR A 1 83 ? 4.539 4.898 -3.278 1.00 90.75 83 THR A C 1
ATOM 616 O O . THR A 1 83 ? 5.362 3.998 -3.147 1.00 90.75 83 THR A O 1
ATOM 619 N N . SER A 1 84 ? 4.804 5.965 -4.023 1.00 83.62 84 SER A N 1
ATOM 620 C CA . SER A 1 84 ? 6.112 6.238 -4.617 1.00 83.62 84 SER A CA 1
ATOM 621 C C . SER A 1 84 ? 6.434 7.721 -4.515 1.00 83.62 84 SER A C 1
ATOM 623 O O . SER A 1 84 ? 5.594 8.558 -4.851 1.00 83.62 84 SER A O 1
ATOM 625 N N . VAL A 1 85 ? 7.659 8.047 -4.102 1.00 76.81 85 VAL A N 1
ATOM 626 C CA . VAL A 1 85 ? 8.203 9.399 -4.2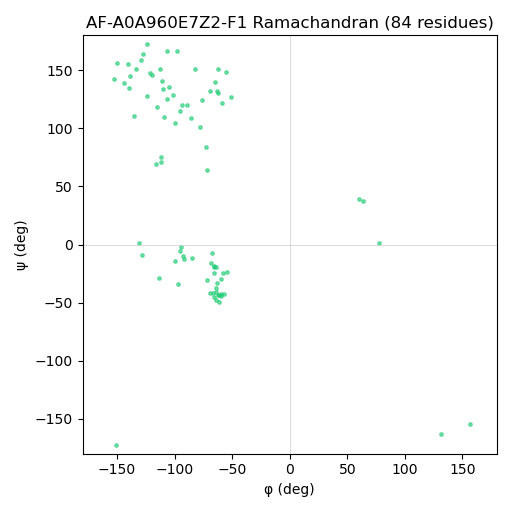92 1.00 76.81 85 VAL A CA 1
ATOM 627 C C . VAL A 1 85 ? 8.448 9.631 -5.782 1.00 76.81 85 VAL A C 1
ATOM 629 O O . VAL A 1 85 ? 8.977 8.755 -6.467 1.00 76.81 85 VAL A O 1
ATOM 632 N N . ARG A 1 86 ? 7.990 10.777 -6.285 1.00 59.12 86 ARG A N 1
ATOM 633 C CA . ARG A 1 86 ? 8.131 11.171 -7.689 1.00 59.12 86 ARG A CA 1
ATOM 634 C C . ARG A 1 86 ? 9.399 11.982 -7.902 1.00 59.12 86 ARG A C 1
ATOM 636 O O . ARG A 1 86 ? 9.737 12.763 -6.985 1.00 59.12 86 ARG A O 1
#

Radius of gyration: 15.83 Å; Cα contacts (8 Å, |Δi|>4): 118; chains: 1; bounding box: 39×30×35 Å

Sequence (86 aa):
SHPDLFDTDRHQLGKHVLDYSSEAAAKGLWITNSIVPPQMNAADPTSRVTPVRLVEETTEGIVVDGAQMLGTGAAVADAIFVTSVR

pLDDT: mean 93.7, std 5.77, range [59.12, 98.62]